Protein AF-A0A261RFD2-F1 (afdb_monomer_lite)

Secondary structure (DSSP, 8-state):
-EEEESS-EEESEEE-TT-EEE--TTS---TTEEETTSPPP-----------------------

Organism: NCBI:txid1416803

Structure (mmCIF, N/CA/C/O backbone):
data_AF-A0A261RFD2-F1
#
_entry.id   AF-A0A261RFD2-F1
#
loop_
_atom_site.group_PDB
_atom_site.id
_atom_site.type_symbol
_atom_site.label_atom_id
_atom_site.label_alt_id
_atom_site.label_comp_id
_atom_site.label_asym_id
_atom_site.label_entity_id
_atom_site.label_seq_id
_atom_site.pdbx_PDB_ins_code
_atom_site.Cartn_x
_atom_site.Cartn_y
_atom_site.Cartn_z
_atom_site.occupancy
_atom_site.B_iso_or_equiv
_atom_site.auth_seq_id
_atom_site.auth_comp_id
_atom_site.auth_asym_id
_atom_site.auth_atom_id
_atom_site.pdbx_PDB_model_num
ATOM 1 N N . MET A 1 1 ? -11.825 0.173 1.391 1.00 84.56 1 MET A N 1
ATOM 2 C CA . MET A 1 1 ? -10.960 0.811 2.404 1.00 84.56 1 MET A CA 1
ATOM 3 C C . MET A 1 1 ? -9.916 1.656 1.706 1.00 84.56 1 MET A C 1
ATOM 5 O O . MET A 1 1 ? -9.209 1.153 0.839 1.00 84.56 1 MET A O 1
ATOM 9 N N . LYS A 1 2 ? -9.830 2.937 2.073 1.00 88.50 2 LYS A N 1
ATOM 10 C CA . LYS A 1 2 ? -8.893 3.879 1.456 1.00 88.50 2 LYS A CA 1
ATOM 11 C C . LYS A 1 2 ? -7.471 3.654 1.976 1.00 88.50 2 LYS A C 1
ATOM 13 O O . LYS A 1 2 ? -7.235 3.679 3.189 1.00 88.50 2 LYS A O 1
ATOM 18 N N . VAL A 1 3 ? -6.538 3.440 1.061 1.00 89.62 3 VAL A N 1
ATOM 19 C CA . VAL A 1 3 ? -5.111 3.242 1.324 1.00 89.62 3 VAL A CA 1
ATOM 20 C C . VAL A 1 3 ? -4.281 4.211 0.487 1.00 89.62 3 VAL A C 1
ATOM 22 O O . VAL A 1 3 ? -4.752 4.731 -0.521 1.00 89.62 3 VAL A O 1
ATOM 25 N N . ARG A 1 4 ? -3.054 4.473 0.925 1.00 91.19 4 ARG A N 1
ATOM 26 C CA . ARG A 1 4 ? -2.039 5.233 0.204 1.00 91.19 4 ARG A CA 1
ATOM 27 C C . ARG A 1 4 ? -0.856 4.321 -0.070 1.00 91.19 4 ARG A C 1
ATOM 29 O O . ARG A 1 4 ? -0.360 3.677 0.855 1.00 91.19 4 ARG A O 1
ATOM 36 N N . ALA A 1 5 ? -0.379 4.284 -1.306 1.00 92.25 5 ALA A N 1
ATOM 37 C CA . ALA A 1 5 ? 0.880 3.629 -1.626 1.00 92.25 5 ALA A CA 1
ATOM 38 C C . ALA A 1 5 ? 2.029 4.309 -0.867 1.00 92.25 5 ALA A C 1
ATOM 40 O O . ALA A 1 5 ? 2.183 5.529 -0.890 1.00 92.25 5 ALA A O 1
ATOM 41 N N . THR A 1 6 ? 2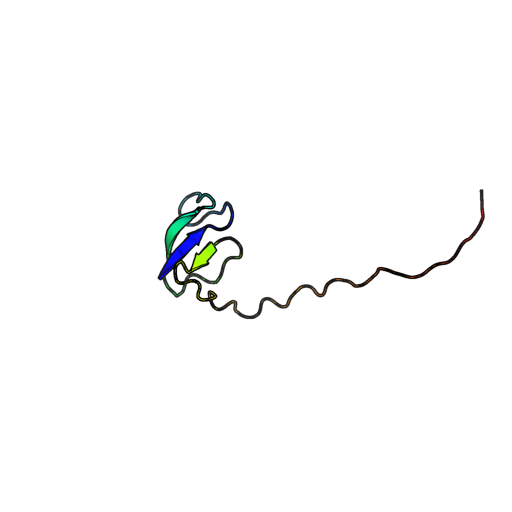.845 3.517 -0.186 1.00 90.00 6 THR A N 1
ATOM 42 C CA . THR A 1 6 ? 4.081 3.954 0.480 1.00 90.00 6 THR A CA 1
ATOM 43 C C . THR A 1 6 ? 5.307 3.656 -0.368 1.00 90.00 6 THR A C 1
ATOM 45 O O . THR A 1 6 ? 6.332 4.319 -0.239 1.00 90.00 6 THR A O 1
ATOM 48 N N . ALA A 1 7 ? 5.184 2.683 -1.269 1.00 90.38 7 ALA A N 1
ATOM 49 C CA . ALA A 1 7 ? 6.190 2.302 -2.238 1.00 90.38 7 ALA A CA 1
ATOM 50 C C . ALA A 1 7 ? 5.527 1.992 -3.582 1.00 90.38 7 ALA A C 1
ATOM 52 O O . ALA A 1 7 ? 4.308 1.845 -3.684 1.00 90.38 7 ALA A O 1
ATOM 53 N N . ARG A 1 8 ? 6.346 1.879 -4.630 1.00 92.50 8 ARG A N 1
ATOM 54 C CA . ARG A 1 8 ? 5.861 1.444 -5.938 1.00 92.50 8 ARG A CA 1
ATOM 55 C C . ARG A 1 8 ? 5.417 -0.016 -5.858 1.00 92.50 8 ARG A C 1
ATOM 57 O O . ARG A 1 8 ? 6.213 -0.877 -5.489 1.00 92.50 8 ARG A O 1
ATOM 64 N N . GLY A 1 9 ? 4.185 -0.294 -6.263 1.00 87.25 9 GLY A N 1
ATOM 65 C CA . GLY A 1 9 ? 3.648 -1.651 -6.318 1.00 87.25 9 GLY A CA 1
ATOM 66 C C . GLY A 1 9 ? 2.623 -1.826 -7.427 1.00 87.25 9 GLY A C 1
ATOM 67 O O . GLY A 1 9 ? 2.343 -0.895 -8.181 1.00 87.25 9 GLY A O 1
ATOM 68 N N . TYR A 1 10 ? 2.105 -3.043 -7.565 1.00 87.75 10 TYR A N 1
ATOM 69 C CA . TYR A 1 10 ? 1.104 -3.381 -8.571 1.00 87.75 10 TYR A CA 1
ATOM 70 C C . TYR A 1 10 ? -0.167 -3.874 -7.886 1.00 87.75 10 TYR A C 1
ATOM 72 O O . TYR A 1 10 ? -0.144 -4.876 -7.170 1.00 87.75 10 TYR A O 1
ATOM 80 N N . LEU A 1 11 ? -1.269 -3.170 -8.121 1.00 83.88 11 LEU A N 1
ATOM 81 C CA . LEU A 1 11 ? -2.613 -3.603 -7.761 1.00 83.88 11 LEU A CA 1
ATOM 82 C C . LEU A 1 11 ? -3.555 -3.187 -8.881 1.00 83.88 11 LEU A C 1
ATOM 84 O O . LEU A 1 11 ? -3.922 -2.012 -8.950 1.00 83.88 11 LEU A O 1
ATOM 88 N N . ASP A 1 12 ? -3.910 -4.140 -9.748 1.00 85.56 12 ASP A N 1
ATOM 89 C CA . ASP A 1 12 ? -4.649 -3.935 -11.009 1.00 85.56 12 ASP A CA 1
ATOM 90 C C . ASP A 1 12 ? -3.868 -3.084 -12.043 1.00 85.56 12 ASP A C 1
ATOM 92 O O . ASP A 1 12 ? -3.748 -3.434 -13.217 1.00 85.56 12 ASP A O 1
ATOM 96 N N . GLN A 1 13 ? -3.194 -2.038 -11.570 1.00 90.25 13 GLN A N 1
ATOM 97 C CA . GLN A 1 13 ? -2.257 -1.171 -12.267 1.00 90.25 13 GLN A CA 1
ATOM 98 C C . GLN A 1 13 ? -1.027 -0.870 -11.394 1.00 90.25 13 GLN A C 1
ATOM 100 O O . GLN A 1 13 ? -1.017 -1.112 -10.183 1.00 90.25 13 GLN A O 1
ATOM 105 N N . ILE A 1 14 ? 0.028 -0.332 -12.012 1.00 91.00 14 ILE A N 1
ATOM 106 C CA . ILE A 1 14 ? 1.194 0.179 -11.281 1.00 91.00 14 ILE A CA 1
ATOM 107 C C . ILE A 1 14 ? 0.770 1.419 -10.491 1.00 91.00 14 ILE A C 1
ATOM 109 O O . ILE A 1 14 ? 0.169 2.335 -11.043 1.00 91.00 14 ILE A O 1
ATOM 113 N N . ARG A 1 15 ? 1.113 1.441 -9.208 1.00 92.44 15 ARG A N 1
ATOM 114 C CA . ARG A 1 15 ? 0.825 2.523 -8.269 1.00 92.44 15 ARG A CA 1
ATOM 115 C C . ARG A 1 15 ? 2.132 3.114 -7.766 1.00 92.44 15 ARG A C 1
ATOM 117 O O . ARG A 1 15 ? 3.086 2.378 -7.498 1.00 92.44 15 ARG A O 1
ATOM 124 N N . GLU A 1 16 ? 2.172 4.433 -7.655 1.00 93.88 16 GLU A N 1
ATOM 125 C CA . GLU A 1 16 ? 3.338 5.187 -7.196 1.00 93.88 16 GLU A CA 1
ATOM 126 C C . GLU A 1 16 ? 3.191 5.596 -5.726 1.00 93.88 16 GLU A C 1
ATOM 128 O O . GLU A 1 16 ? 2.070 5.774 -5.251 1.00 93.88 16 GLU A O 1
ATOM 133 N N . PRO A 1 17 ? 4.297 5.746 -4.976 1.00 93.50 17 PRO A N 1
ATOM 134 C CA . PRO A 1 17 ? 4.237 6.209 -3.595 1.00 93.50 17 PRO A CA 1
ATOM 135 C C . PRO A 1 17 ? 3.548 7.579 -3.502 1.00 93.50 17 PRO A C 1
ATOM 137 O O . PRO A 1 17 ? 3.895 8.512 -4.219 1.00 93.50 17 PRO A O 1
ATOM 140 N N . GLY A 1 18 ? 2.584 7.696 -2.592 1.00 90.31 18 GLY A N 1
ATOM 141 C CA . GLY A 1 18 ? 1.719 8.865 -2.435 1.00 90.31 18 GLY A CA 1
ATOM 142 C C . GLY A 1 18 ? 0.358 8.734 -3.120 1.00 90.31 18 GLY A C 1
ATOM 143 O O . GLY A 1 18 ? -0.543 9.492 -2.773 1.00 90.31 18 GLY A O 1
ATOM 144 N N . ASP A 1 19 ? 0.178 7.763 -4.018 1.00 92.50 19 ASP A N 1
ATOM 145 C CA . ASP A 1 19 ? -1.098 7.529 -4.695 1.00 92.50 19 ASP A CA 1
ATOM 146 C C . ASP A 1 19 ? -2.140 6.941 -3.731 1.00 92.50 19 ASP A C 1
ATOM 148 O O . ASP A 1 19 ? -1.883 5.946 -3.046 1.00 92.50 19 ASP A O 1
ATOM 152 N N . GLU A 1 20 ? -3.315 7.566 -3.656 1.00 92.31 20 GLU A N 1
ATOM 153 C CA . GLU A 1 20 ? -4.425 7.128 -2.808 1.00 92.31 20 GLU A CA 1
ATOM 154 C C . GLU A 1 20 ? -5.451 6.335 -3.621 1.00 92.31 20 GLU A C 1
ATOM 156 O O . GLU A 1 20 ? -6.016 6.832 -4.593 1.00 92.31 20 GLU A O 1
ATOM 161 N N . PHE A 1 21 ? -5.763 5.119 -3.182 1.00 90.19 21 PHE A N 1
ATOM 162 C CA . PHE A 1 21 ? -6.707 4.236 -3.860 1.00 90.19 21 PHE A CA 1
ATOM 163 C C . PHE A 1 21 ? -7.562 3.458 -2.861 1.00 90.19 21 PHE A C 1
ATOM 165 O O . PHE A 1 21 ? -7.281 3.394 -1.663 1.00 90.19 21 PHE A O 1
ATOM 172 N N . GLU A 1 22 ? -8.658 2.886 -3.347 1.00 89.62 22 GLU A N 1
ATOM 173 C CA . GLU A 1 22 ? -9.549 2.071 -2.534 1.00 89.62 22 GLU A CA 1
ATOM 174 C C . GLU A 1 22 ? -9.342 0.586 -2.829 1.00 89.62 22 GLU A C 1
ATOM 176 O O . GLU A 1 22 ? -9.382 0.160 -3.979 1.00 89.62 22 GLU A O 1
ATOM 181 N N . VAL A 1 23 ? -9.143 -0.199 -1.769 1.00 86.25 23 VAL A N 1
ATOM 182 C CA . VAL A 1 23 ? -9.049 -1.661 -1.835 1.00 86.25 23 VAL A CA 1
ATOM 183 C C . VAL A 1 23 ? -10.168 -2.317 -1.034 1.00 86.25 23 VAL A C 1
ATOM 185 O O . VAL A 1 23 ? -10.589 -1.759 -0.015 1.00 86.25 23 VAL A O 1
ATOM 188 N N . PRO A 1 24 ? -10.675 -3.492 -1.432 1.00 84.88 24 PRO A N 1
ATOM 189 C CA . PRO A 1 24 ? -11.558 -4.268 -0.568 1.00 84.88 24 PRO A CA 1
ATOM 190 C C . PRO A 1 24 ? -10.835 -4.664 0.730 1.00 84.88 24 PRO A C 1
ATOM 192 O O . PRO A 1 24 ? -9.620 -4.835 0.727 1.00 84.88 24 PRO A O 1
ATOM 195 N N . ASP A 1 25 ? -11.570 -4.809 1.838 1.00 76.31 25 ASP A N 1
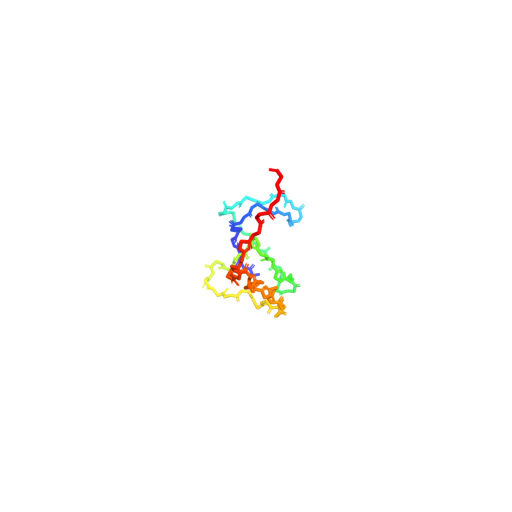ATOM 196 C CA . ASP A 1 25 ? -10.998 -5.147 3.162 1.00 76.31 25 ASP A CA 1
ATOM 197 C C . ASP A 1 25 ? -10.370 -6.559 3.186 1.00 76.31 25 ASP A C 1
ATOM 199 O O . ASP A 1 25 ? -9.512 -6.844 4.012 1.00 76.31 25 ASP A O 1
ATOM 203 N N . A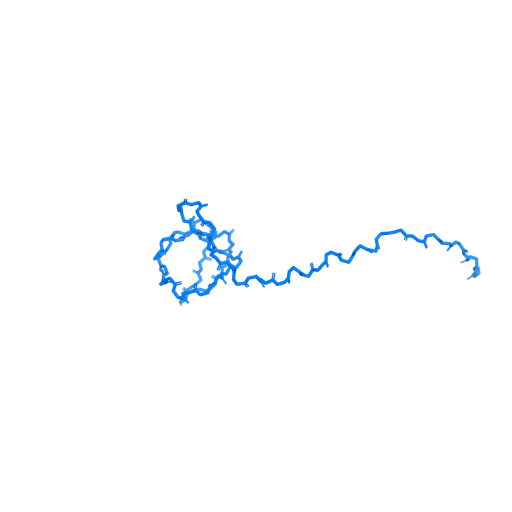SP A 1 26 ? -10.749 -7.407 2.221 1.00 74.44 26 ASP A N 1
ATOM 204 C CA . ASP A 1 26 ? -10.180 -8.741 1.982 1.00 74.44 26 ASP A CA 1
ATOM 205 C C . ASP A 1 26 ? -8.859 -8.703 1.188 1.00 74.44 26 ASP A C 1
ATOM 207 O O . ASP A 1 26 ? -8.184 -9.717 1.022 1.00 74.44 26 ASP A O 1
ATOM 211 N N . THR A 1 27 ? -8.455 -7.522 0.703 1.00 72.62 27 THR A N 1
ATOM 212 C CA . THR A 1 27 ? -7.122 -7.339 0.120 1.00 72.62 27 THR A CA 1
ATOM 213 C C . THR A 1 27 ? -6.126 -7.518 1.249 1.00 72.62 27 THR A C 1
ATOM 215 O O . THR A 1 27 ? -5.970 -6.632 2.092 1.00 72.62 27 THR A O 1
ATOM 218 N N . GLY A 1 28 ? -5.493 -8.693 1.291 1.00 68.25 28 GLY A N 1
ATOM 219 C CA . GLY A 1 28 ? -4.460 -9.013 2.267 1.00 68.25 28 GLY A CA 1
ATOM 220 C C . GLY A 1 28 ? -3.438 -7.877 2.380 1.00 68.25 28 GLY A C 1
ATOM 221 O O . GLY A 1 28 ? -3.254 -7.103 1.434 1.00 68.25 28 GLY A O 1
ATOM 222 N N . PRO A 1 29 ? -2.781 -7.728 3.537 1.00 69.94 29 PRO A N 1
ATOM 223 C CA . PRO A 1 29 ? -1.840 -6.632 3.709 1.00 69.94 29 PRO A CA 1
ATOM 224 C C . PRO A 1 29 ? -0.743 -6.708 2.652 1.00 69.94 29 PRO A C 1
ATOM 226 O O . PRO A 1 29 ? -0.244 -7.783 2.307 1.00 69.94 29 PRO A O 1
ATOM 229 N N . ALA A 1 30 ? -0.317 -5.547 2.191 1.00 75.69 30 ALA A N 1
ATOM 230 C CA . ALA A 1 30 ? 0.902 -5.445 1.427 1.00 75.69 30 ALA A CA 1
ATOM 231 C C . ALA A 1 30 ? 1.843 -4.467 2.114 1.00 75.69 30 ALA A C 1
ATOM 233 O O . ALA A 1 30 ? 1.422 -3.493 2.730 1.00 75.69 30 ALA A O 1
ATOM 234 N N . THR A 1 31 ? 3.137 -4.715 1.969 1.00 83.06 31 THR A N 1
ATOM 235 C CA . THR A 1 31 ? 4.200 -3.890 2.552 1.00 83.06 31 THR A CA 1
ATOM 236 C C . THR A 1 31 ? 4.380 -2.544 1.843 1.00 83.06 31 THR A C 1
ATOM 238 O O . THR A 1 31 ? 5.173 -1.720 2.289 1.00 83.06 31 THR A O 1
ATOM 241 N N . TRP A 1 32 ? 3.662 -2.316 0.738 1.00 86.19 32 TRP A N 1
ATOM 242 C CA . TRP A 1 32 ? 3.825 -1.160 -0.145 1.00 86.19 32 TRP A CA 1
ATOM 243 C C . TRP A 1 32 ? 2.644 -0.177 -0.122 1.00 86.19 32 TRP A C 1
ATOM 245 O O . TRP A 1 32 ? 2.678 0.814 -0.850 1.00 86.19 32 TRP A O 1
ATOM 255 N N . PHE A 1 33 ? 1.617 -0.405 0.707 1.00 89.12 33 PHE A N 1
ATOM 256 C CA . PHE A 1 33 ? 0.539 0.562 0.949 1.00 89.12 33 PHE A CA 1
ATOM 257 C C . PHE A 1 33 ? 0.041 0.532 2.402 1.00 89.12 33 PHE A C 1
ATOM 259 O O . PHE A 1 33 ? 0.074 -0.498 3.067 1.00 89.12 33 PHE A O 1
ATOM 266 N N . GLU A 1 34 ? -0.437 1.673 2.897 1.00 87.12 34 GLU A N 1
ATOM 267 C CA . GLU A 1 34 ? -0.923 1.889 4.270 1.00 87.12 34 GLU A CA 1
ATOM 268 C C . GLU A 1 34 ? -2.338 2.496 4.265 1.00 87.12 34 GLU A C 1
ATOM 270 O O . GLU A 1 34 ? -2.739 3.087 3.267 1.00 87.12 34 GLU A O 1
ATOM 275 N N . ARG A 1 35 ? -3.141 2.386 5.339 1.00 87.62 35 ARG A N 1
ATOM 276 C CA . ARG A 1 35 ? -4.452 3.078 5.368 1.00 87.62 35 ARG A CA 1
ATOM 277 C C . ARG A 1 35 ? -4.244 4.585 5.447 1.00 87.62 35 ARG A C 1
ATOM 279 O O . ARG A 1 35 ? -3.476 5.049 6.282 1.00 87.62 35 ARG A O 1
ATOM 286 N N . VAL A 1 36 ? -5.032 5.344 4.684 1.00 87.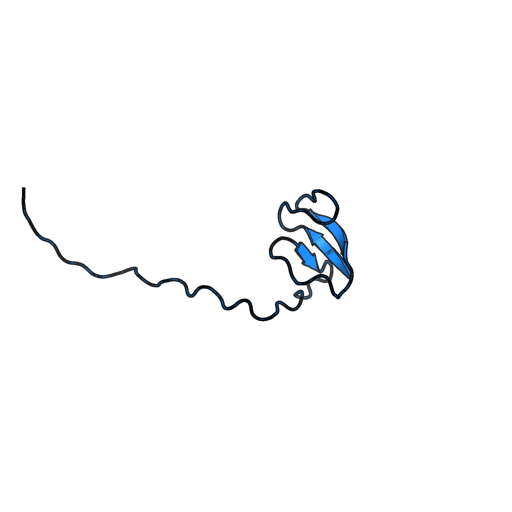00 36 VAL A N 1
ATOM 287 C CA . VAL A 1 36 ? -5.015 6.822 4.745 1.00 87.00 36 VAL A CA 1
ATOM 288 C C . VAL A 1 36 ? -5.393 7.331 6.141 1.00 87.00 36 VAL A C 1
ATOM 290 O O . VAL A 1 36 ? -4.882 8.343 6.599 1.00 87.00 36 VAL A O 1
ATOM 293 N N . ASP A 1 37 ? -6.238 6.584 6.855 1.00 81.75 37 ASP A N 1
ATOM 294 C CA . ASP A 1 37 ? -6.679 6.899 8.220 1.00 81.75 37 ASP A CA 1
ATOM 295 C C . ASP A 1 37 ? -5.583 6.679 9.291 1.00 81.75 37 ASP A C 1
ATOM 297 O O . ASP A 1 37 ? -5.854 6.752 10.486 1.00 81.75 37 ASP A O 1
ATOM 301 N N . GLY A 1 38 ? -4.356 6.316 8.892 1.00 70.69 38 GLY A N 1
ATOM 302 C CA . GLY A 1 38 ? -3.228 6.044 9.794 1.00 70.69 38 GLY A CA 1
ATOM 303 C C . GLY A 1 38 ? -3.369 4.759 10.618 1.00 70.69 38 GLY A C 1
ATOM 304 O O . GLY A 1 38 ? -2.519 4.441 11.448 1.00 70.69 38 GLY A O 1
ATOM 305 N N . LYS A 1 39 ? -4.446 3.994 10.406 1.00 73.81 39 LYS A N 1
ATOM 306 C CA . LYS A 1 39 ? -4.678 2.714 11.079 1.00 73.81 39 LYS A CA 1
ATOM 307 C C . LYS A 1 39 ? -3.866 1.611 10.400 1.00 73.81 39 LYS A C 1
ATOM 309 O O . LYS A 1 39 ? -3.971 1.460 9.183 1.00 73.81 39 LYS A O 1
ATOM 314 N N . PRO A 1 40 ? -3.136 0.778 11.157 1.00 66.88 40 PRO A N 1
ATOM 315 C CA . PRO A 1 40 ? -2.422 -0.347 10.575 1.00 66.88 40 PRO A CA 1
ATOM 316 C C . PRO A 1 40 ? -3.407 -1.280 9.862 1.00 66.88 40 PRO A C 1
ATOM 318 O O . PRO A 1 40 ? -4.448 -1.655 10.415 1.00 66.88 40 PRO A O 1
ATOM 321 N N . ILE A 1 41 ? -3.086 -1.646 8.620 1.00 70.12 41 ILE A N 1
ATOM 322 C CA . ILE A 1 41 ? -3.734 -2.770 7.941 1.00 70.12 41 ILE A CA 1
ATOM 323 C C . ILE A 1 41 ? -3.319 -3.991 8.755 1.00 70.12 41 ILE A C 1
ATOM 325 O O . ILE A 1 41 ? -2.127 -4.166 9.003 1.00 70.12 41 ILE A O 1
ATOM 329 N N . LYS A 1 42 ? -4.276 -4.769 9.273 1.00 63.19 42 LYS A N 1
ATOM 330 C CA . LYS A 1 42 ? -3.956 -5.939 10.099 1.00 63.19 42 LYS A CA 1
ATOM 331 C C . LYS A 1 42 ? -3.093 -6.891 9.273 1.00 63.19 42 LYS A C 1
ATOM 333 O O . LYS A 1 42 ? -3.612 -7.653 8.466 1.00 63.19 42 LYS A O 1
ATOM 338 N N . GLU A 1 43 ? -1.783 -6.853 9.485 1.00 59.69 43 GLU A N 1
ATOM 339 C CA . GLU A 1 43 ? -0.896 -7.881 8.971 1.00 59.69 43 GLU A CA 1
ATOM 340 C C . GLU A 1 43 ? -1.285 -9.211 9.639 1.00 59.69 43 GLU A C 1
ATOM 342 O O . GLU A 1 43 ? -1.329 -9.262 10.876 1.00 59.69 43 GLU A O 1
ATOM 347 N N . PRO A 1 44 ? -1.577 -10.308 8.907 1.00 51.19 44 PRO A N 1
ATOM 348 C CA . PRO A 1 44 ? -1.561 -11.621 9.500 1.00 51.19 44 PRO A CA 1
ATOM 349 C C . PRO A 1 44 ? -0.097 -11.871 9.813 1.00 51.19 44 PRO A C 1
ATOM 351 O O . PRO A 1 44 ? 0.631 -12.241 8.903 1.00 51.19 44 PRO A O 1
ATOM 354 N N . LYS A 1 45 ? 0.314 -11.559 11.056 1.00 47.75 45 LYS A N 1
ATOM 355 C CA . LYS A 1 45 ? 1.638 -11.797 11.660 1.00 47.75 45 LYS A CA 1
ATOM 356 C C . LYS A 1 45 ? 2.592 -12.450 10.654 1.00 47.75 45 LYS A C 1
ATOM 358 O O . LYS A 1 45 ? 2.792 -13.666 10.702 1.00 47.75 45 LYS A O 1
ATOM 363 N N . GLN A 1 46 ? 3.152 -11.671 9.727 1.00 49.91 46 GLN A N 1
ATOM 364 C CA . GLN A 1 46 ? 4.247 -12.197 8.942 1.00 49.91 46 GLN A CA 1
ATOM 365 C C . GLN A 1 46 ? 5.362 -12.277 9.969 1.00 49.91 46 GLN A C 1
ATOM 367 O O . GLN A 1 46 ? 5.766 -11.267 10.548 1.00 49.91 46 GLN A O 1
ATOM 372 N N . ALA A 1 47 ? 5.704 -13.506 10.357 1.00 46.44 47 ALA A N 1
ATOM 373 C CA . ALA A 1 47 ? 6.769 -13.758 11.302 1.00 46.44 47 ALA A CA 1
ATOM 374 C C . ALA A 1 47 ? 7.971 -12.962 10.802 1.00 46.44 47 ALA A C 1
ATOM 376 O O . ALA A 1 47 ? 8.487 -13.255 9.725 1.00 46.44 47 ALA A O 1
ATOM 377 N N . LYS A 1 48 ? 8.342 -11.907 11.542 1.00 46.44 48 LYS A N 1
ATOM 378 C CA . LYS A 1 48 ? 9.553 -11.139 11.273 1.00 46.44 48 LYS A CA 1
ATOM 379 C C . LYS A 1 48 ? 10.646 -12.164 10.968 1.00 46.44 48 LYS A C 1
ATOM 381 O O . LYS A 1 48 ? 10.853 -13.0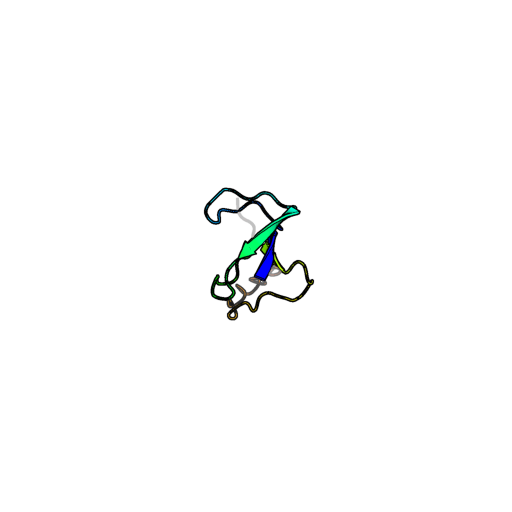29 11.830 1.00 46.44 48 LYS A O 1
ATOM 386 N N . PRO A 1 49 ? 11.342 -12.118 9.817 1.00 51.28 49 PRO A N 1
ATOM 387 C CA . PRO A 1 49 ? 12.648 -12.741 9.794 1.00 51.28 49 PRO A CA 1
ATOM 388 C C . PRO A 1 49 ? 13.390 -12.070 10.947 1.00 51.28 49 PRO A C 1
ATOM 390 O O . PRO A 1 49 ? 13.492 -10.841 11.009 1.00 51.28 49 PRO A O 1
ATOM 393 N N . LYS A 1 50 ? 13.733 -12.868 11.963 1.00 50.31 50 LYS A N 1
ATOM 394 C CA . LYS A 1 50 ? 14.548 -12.394 13.074 1.00 50.31 50 LYS A CA 1
ATOM 395 C C . LYS A 1 50 ? 15.742 -11.679 12.435 1.00 50.31 50 LYS A C 1
ATOM 397 O O . LYS A 1 50 ? 16.295 -12.241 11.488 1.00 50.31 50 LYS A O 1
ATOM 402 N N . PRO A 1 51 ? 16.116 -10.466 12.874 1.00 48.62 51 PRO A N 1
ATOM 403 C CA . PRO A 1 51 ? 17.441 -9.980 12.541 1.00 48.62 51 PRO A CA 1
ATOM 404 C C . PRO A 1 51 ? 18.396 -11.073 13.020 1.00 48.62 51 PRO A C 1
ATOM 406 O O . PRO A 1 51 ? 18.380 -11.427 14.201 1.00 48.62 51 PRO A O 1
ATOM 409 N N . ASP A 1 52 ? 19.101 -11.698 12.079 1.00 45.31 52 ASP A N 1
ATOM 410 C CA . ASP A 1 52 ? 20.222 -12.565 12.399 1.00 45.31 52 ASP A CA 1
ATOM 411 C C . ASP A 1 52 ? 21.258 -11.627 13.017 1.00 45.31 52 ASP A C 1
ATOM 413 O O . ASP A 1 52 ? 21.997 -10.910 12.342 1.00 45.31 52 ASP A O 1
ATOM 417 N N . ASP A 1 53 ? 21.164 -11.515 14.336 1.00 51.69 53 ASP A N 1
ATOM 418 C CA . ASP A 1 53 ? 22.178 -10.964 15.202 1.00 51.69 53 ASP A CA 1
ATOM 419 C C . ASP A 1 53 ? 23.407 -11.859 15.028 1.00 51.69 53 ASP A C 1
ATOM 421 O O . ASP A 1 53 ? 23.559 -12.899 15.666 1.00 51.69 53 ASP A O 1
ATOM 425 N N . LYS A 1 54 ? 24.245 -11.506 14.054 1.00 46.84 54 LYS A N 1
ATOM 426 C CA . LYS A 1 54 ? 25.616 -11.998 13.974 1.00 46.84 54 LYS A CA 1
ATOM 427 C C . LYS A 1 54 ? 26.564 -10.855 13.650 1.00 46.84 54 LYS A C 1
ATOM 429 O O . LYS A 1 54 ? 27.372 -10.909 12.727 1.00 46.84 54 LYS A O 1
ATOM 434 N N . GLY A 1 55 ? 26.437 -9.799 14.447 1.00 52.88 55 GLY A N 1
ATOM 435 C CA . GLY A 1 55 ? 27.602 -9.053 14.886 1.00 52.88 55 GLY A CA 1
ATOM 436 C C . GLY A 1 55 ? 28.240 -9.782 16.071 1.00 52.88 55 GLY A C 1
ATOM 437 O O . GLY A 1 55 ? 27.538 -10.276 16.942 1.00 52.88 55 GLY A O 1
ATOM 438 N N . ASP A 1 56 ? 29.570 -9.786 16.079 1.00 49.41 56 ASP A N 1
ATOM 439 C CA . ASP A 1 56 ? 30.487 -10.121 17.178 1.00 49.41 56 ASP A CA 1
ATOM 440 C C . ASP A 1 56 ? 30.979 -11.574 17.360 1.00 49.41 56 ASP A C 1
ATOM 442 O O . ASP A 1 56 ? 30.243 -12.503 17.684 1.00 49.41 56 ASP A O 1
ATOM 446 N N . GLY A 1 57 ? 32.301 -11.747 17.180 1.00 40.78 57 GLY A N 1
ATOM 447 C CA 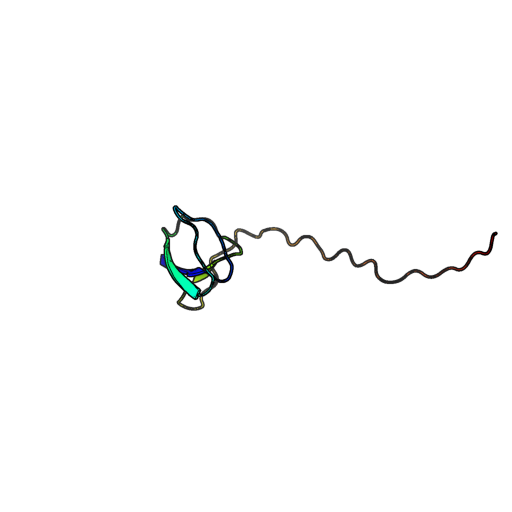. GLY A 1 57 ? 32.995 -13.022 17.399 1.00 40.78 57 GLY A CA 1
ATOM 448 C C . GLY A 1 57 ? 34.427 -13.166 16.853 1.00 40.78 57 GLY A C 1
ATOM 449 O O . GLY A 1 57 ? 34.752 -14.199 16.285 1.00 40.78 57 GLY A O 1
ATOM 450 N N . LYS A 1 58 ? 35.274 -12.139 16.994 1.00 49.91 58 LYS A N 1
ATOM 451 C CA . LYS A 1 58 ? 36.751 -12.175 17.151 1.00 49.91 58 LYS A CA 1
ATOM 452 C C . LYS A 1 58 ? 37.460 -13.559 17.138 1.00 49.91 58 LYS A C 1
ATOM 454 O O . LYS A 1 58 ? 37.322 -14.292 18.112 1.00 49.91 58 LYS A O 1
ATOM 459 N N . LYS A 1 59 ? 38.387 -13.799 16.187 1.00 39.72 59 LYS A N 1
ATOM 460 C CA . LYS A 1 59 ? 39.769 -14.288 16.456 1.00 39.72 59 LYS A CA 1
ATOM 461 C C . LYS A 1 59 ? 40.679 -14.191 15.216 1.00 39.72 59 LYS A C 1
ATOM 463 O O . LYS A 1 59 ? 40.272 -14.520 14.111 1.00 39.72 59 LYS A O 1
ATOM 468 N N . ALA A 1 60 ? 41.901 -13.721 15.452 1.00 54.69 60 ALA A N 1
ATOM 469 C CA . ALA A 1 60 ? 43.037 -13.711 14.539 1.00 54.69 60 ALA A CA 1
ATOM 470 C C . ALA A 1 60 ? 43.576 -15.124 14.246 1.00 54.69 60 ALA A C 1
ATOM 472 O O . ALA A 1 60 ? 43.584 -15.949 15.153 1.00 54.69 60 ALA A O 1
ATOM 473 N N . GLU A 1 61 ? 44.085 -15.333 13.031 1.00 48.88 61 GLU A N 1
ATOM 474 C CA . GLU A 1 61 ? 45.073 -16.347 12.604 1.00 48.88 61 GLU A CA 1
ATOM 475 C C . GLU A 1 61 ? 45.466 -15.915 11.171 1.00 48.88 61 GLU A C 1
ATOM 477 O O . GLU A 1 61 ? 44.613 -15.829 10.294 1.00 48.88 61 GLU A O 1
ATOM 482 N N . ASP A 1 62 ? 46.599 -15.240 10.956 1.00 53.06 62 ASP A N 1
ATOM 483 C CA . ASP A 1 62 ? 47.921 -15.848 10.725 1.00 53.06 62 ASP A CA 1
ATOM 484 C C . ASP A 1 62 ? 47.851 -17.072 9.795 1.00 53.06 62 ASP A C 1
ATOM 486 O O . ASP A 1 62 ? 47.566 -18.169 10.260 1.00 53.06 62 ASP A O 1
ATOM 490 N N . LEU A 1 63 ? 48.029 -16.853 8.482 1.00 52.31 63 LEU A N 1
ATOM 491 C CA . LEU A 1 63 ? 48.894 -17.642 7.586 1.00 52.31 63 LEU A CA 1
ATOM 492 C C . LEU A 1 63 ? 48.743 -17.168 6.124 1.00 52.31 63 LEU A C 1
ATOM 494 O O . LEU A 1 63 ? 47.728 -17.443 5.480 1.00 52.31 63 LEU A O 1
ATOM 498 N N . ALA A 1 64 ? 49.777 -16.507 5.598 1.00 46.59 64 ALA A N 1
ATOM 499 C CA . ALA A 1 64 ? 50.278 -16.661 4.226 1.00 46.59 64 ALA A CA 1
ATOM 500 C C . ALA A 1 64 ? 51.685 -16.058 4.134 1.00 46.59 64 ALA A C 1
ATOM 502 O O . ALA A 1 64 ? 51.839 -14.881 4.531 1.00 46.59 64 ALA A O 1
#

Radius of gyration: 19.83 Å; chains: 1; bounding box: 62×26×30 Å

Foldseek 3Di:
DKKAFCDFDDDVHTHHGGDIDDDDLPPADDPGIAHPVNDGSDHPCPPPPPPPPPDDDDDDDDDD

Sequence (64 aa):
MKVRATARGYLDQIREPGDEFEVPDDTGPATWFERVDGKPIKEPKQAKPKPDDKGDGKKAEDLA

pLDDT: mean 72.16, std 18.11, range [39.72, 93.88]